Protein AF-A0A2D5PKD4-F1 (afdb_monomer_lite)

Radius of gyration: 24.94 Å; chains: 1; bounding box: 62×45×67 Å

Sequence (176 aa):
MSNKDWPVTDPVADKPFFVFDPDGDTEFFATRAERDAAAEKVVDSCLDEFWDEQVTNVFVGFVTGVSREANRKDRPDDLDEDGIDSDGEQWHPDWDFKCDYKVQPLVGDKPPSPCQLLAQAAELVMLAGQAMEGGEYSESELNSEQFLVLRHGIAKAARDLNQLHSSADLVEFGGK

Foldseek 3Di:
DDPPPDPCPDDAQQFQKWKDQPVDHIDTHNDPVVRVVVLVVSLCVCPPPHNHPSNVVIDIDGHFWDKDWAPKDAQDPDADPQQADPVRDHDDPPDRIDTDIDTDGRVPPPPQPPVRLVVVVVVLVVVVVCVVVPDDDDPPPPPPVNVVVSVVSVVVSVVVVVVVVVVVVVPPDDDD

Secondary structure (DSSP, 8-state):
---------PPPTT--EEEE-TTSPEEEESSHHHHHHHHHHHHHHHHSSS--GGGGG-EEEE---EEEEEEEEEPPS---TTSB-TTS-B--TT-SEEEEEEEE--TT--PPPHHHHHHHHHHHHHHHHHHHHSS---TTSS-HHHHHHHHHHHHHHHHHHHHHHHHHTTSSS---

Structure (mmCIF, N/CA/C/O backbone):
data_AF-A0A2D5PKD4-F1
#
_entry.id   AF-A0A2D5PKD4-F1
#
loop_
_atom_site.group_PDB
_atom_site.id
_atom_site.type_symbol
_atom_site.label_atom_id
_atom_site.label_alt_id
_atom_site.label_comp_id
_atom_site.label_asym_id
_atom_site.label_entity_id
_atom_site.label_seq_id
_atom_site.pdbx_PDB_ins_code
_atom_site.Cartn_x
_atom_site.Cartn_y
_atom_site.Cartn_z
_atom_site.occupancy
_atom_site.B_iso_or_equiv
_atom_site.auth_seq_id
_atom_site.auth_comp_id
_atom_site.auth_asym_id
_atom_site.auth_atom_id
_atom_site.pdbx_PDB_model_num
ATOM 1 N N . MET A 1 1 ? 22.106 -19.545 -5.268 1.00 34.19 1 MET A N 1
ATOM 2 C CA . MET A 1 1 ? 21.515 -18.906 -4.074 1.00 34.19 1 MET A CA 1
ATOM 3 C C . MET A 1 1 ? 20.062 -19.343 -4.047 1.00 34.19 1 MET A C 1
ATOM 5 O O . MET A 1 1 ? 19.422 -19.207 -5.079 1.00 34.19 1 MET A O 1
ATOM 9 N N . SER A 1 2 ? 19.589 -19.996 -2.979 1.00 34.41 2 SER A N 1
ATOM 10 C CA . SER A 1 2 ? 18.187 -20.437 -2.911 1.00 34.41 2 SER A CA 1
ATOM 11 C C . SER A 1 2 ? 17.272 -19.232 -3.077 1.00 34.41 2 SER A C 1
ATOM 13 O O . SER A 1 2 ? 17.383 -18.293 -2.288 1.00 34.41 2 SER A O 1
ATOM 15 N N . ASN A 1 3 ? 16.365 -19.289 -4.056 1.00 35.09 3 ASN A N 1
ATOM 16 C CA . ASN A 1 3 ? 15.105 -18.562 -3.979 1.00 35.09 3 ASN A CA 1
ATOM 17 C C . ASN A 1 3 ? 14.454 -19.021 -2.677 1.00 35.09 3 ASN A C 1
ATOM 19 O O . ASN A 1 3 ? 13.912 -20.119 -2.594 1.00 35.09 3 ASN A O 1
ATOM 23 N N . LYS A 1 4 ? 14.611 -18.233 -1.615 1.00 37.56 4 LYS A N 1
ATOM 24 C CA . LYS A 1 4 ? 13.638 -18.273 -0.536 1.00 37.56 4 LYS A CA 1
ATOM 25 C C . LYS A 1 4 ? 12.349 -17.826 -1.207 1.00 37.56 4 LYS A C 1
ATOM 27 O O . LYS A 1 4 ? 12.293 -16.704 -1.706 1.00 37.56 4 LYS A O 1
ATOM 32 N N . ASP A 1 5 ? 11.380 -18.725 -1.259 1.00 40.81 5 ASP A N 1
ATOM 33 C CA . ASP A 1 5 ? 9.987 -18.390 -1.505 1.00 40.81 5 ASP A CA 1
ATOM 34 C C . ASP A 1 5 ? 9.570 -17.426 -0.388 1.00 40.81 5 ASP A C 1
ATOM 36 O O . ASP A 1 5 ? 9.112 -17.834 0.678 1.00 40.81 5 ASP A O 1
ATOM 40 N N . TRP A 1 6 ? 9.863 -16.138 -0.573 1.00 40.75 6 TRP A N 1
ATOM 41 C CA . TRP A 1 6 ? 9.282 -15.094 0.250 1.00 40.75 6 TRP A CA 1
ATOM 42 C C . TRP A 1 6 ? 7.775 -15.187 0.012 1.00 40.75 6 TRP A C 1
ATOM 44 O O . TRP A 1 6 ? 7.370 -15.226 -1.157 1.00 40.75 6 TRP A O 1
ATOM 54 N N . PRO A 1 7 ? 6.945 -15.292 1.065 1.00 44.53 7 PRO A N 1
ATOM 55 C CA . PRO A 1 7 ? 5.508 -15.267 0.873 1.00 44.53 7 PRO A CA 1
ATOM 56 C C . PRO A 1 7 ? 5.193 -13.994 0.093 1.00 44.53 7 PRO A C 1
ATOM 58 O O . PRO A 1 7 ? 5.628 -12.908 0.474 1.00 44.53 7 PRO A O 1
ATOM 61 N N . VAL A 1 8 ? 4.527 -14.153 -1.052 1.00 49.69 8 VAL A N 1
ATOM 62 C CA . VAL A 1 8 ? 4.085 -13.040 -1.894 1.00 49.69 8 VAL A CA 1
ATOM 63 C C . VAL A 1 8 ? 2.999 -12.311 -1.109 1.00 49.69 8 VAL A C 1
ATOM 65 O O . VAL A 1 8 ? 1.809 -12.572 -1.259 1.00 49.69 8 VAL A O 1
ATOM 68 N N . THR A 1 9 ? 3.429 -11.439 -0.206 1.00 58.62 9 THR A N 1
ATOM 69 C CA . THR A 1 9 ? 2.620 -10.476 0.539 1.00 58.62 9 THR A CA 1
ATOM 70 C C . THR A 1 9 ? 2.529 -9.177 -0.256 1.00 58.62 9 THR A C 1
ATOM 72 O O . THR A 1 9 ? 2.528 -8.082 0.299 1.00 58.62 9 THR A O 1
ATOM 75 N N . ASP A 1 10 ? 2.490 -9.280 -1.587 1.00 65.62 10 ASP A N 1
ATOM 76 C CA . ASP A 1 10 ? 2.356 -8.105 -2.427 1.00 65.62 10 ASP A CA 1
ATOM 77 C C . ASP A 1 10 ? 0.923 -7.577 -2.293 1.00 65.62 10 ASP A C 1
ATOM 79 O O . ASP A 1 10 ? -0.033 -8.322 -2.544 1.00 65.62 10 ASP A O 1
ATOM 83 N N . PRO A 1 11 ? 0.737 -6.299 -1.923 1.00 67.00 11 PRO A N 1
ATOM 84 C CA . PRO A 1 11 ? -0.574 -5.683 -1.964 1.00 67.00 11 PRO A CA 1
ATOM 85 C C . PRO A 1 11 ? -1.110 -5.768 -3.389 1.00 67.00 11 PRO A C 1
ATOM 87 O O . PRO A 1 11 ? -0.529 -5.255 -4.350 1.00 67.00 11 PRO A O 1
ATOM 90 N N . VAL A 1 12 ? -2.248 -6.432 -3.510 1.00 71.75 12 VAL A N 1
ATOM 91 C CA . VAL A 1 12 ? -3.047 -6.520 -4.727 1.00 71.75 12 VAL A CA 1
ATOM 92 C C . VAL A 1 12 ? -4.208 -5.538 -4.609 1.00 71.75 12 VAL A C 1
ATOM 94 O O . VAL A 1 12 ? -4.624 -5.181 -3.507 1.00 71.75 12 VAL A O 1
ATOM 97 N N . ALA A 1 13 ? -4.718 -5.030 -5.732 1.00 71.25 13 ALA A N 1
ATOM 98 C CA . ALA A 1 13 ? -5.717 -3.956 -5.699 1.00 71.25 13 ALA A CA 1
ATOM 99 C C . ALA A 1 13 ? -7.028 -4.345 -4.998 1.00 71.25 13 ALA A C 1
ATOM 101 O O . ALA A 1 13 ? -7.746 -3.475 -4.515 1.00 71.25 13 ALA A O 1
ATOM 102 N N . ASP A 1 14 ? -7.342 -5.637 -4.924 1.00 79.75 14 ASP A N 1
ATOM 103 C CA . ASP A 1 14 ? -8.481 -6.176 -4.186 1.00 79.75 14 ASP A CA 1
ATOM 104 C C . ASP A 1 14 ? -8.235 -6.273 -2.675 1.00 79.75 14 ASP A C 1
ATOM 106 O O . ASP A 1 14 ? -9.198 -6.464 -1.939 1.00 79.75 14 ASP A O 1
ATOM 110 N N . LYS A 1 15 ? -6.988 -6.117 -2.205 1.00 86.75 15 LYS A N 1
ATOM 111 C CA . LYS A 1 15 ? -6.611 -6.123 -0.784 1.00 86.75 15 LYS A CA 1
ATOM 112 C C . LYS A 1 15 ? -5.608 -5.017 -0.420 1.00 86.75 15 LYS A C 1
ATOM 114 O O . LYS A 1 15 ? -4.472 -5.305 -0.046 1.00 86.75 15 LYS A O 1
ATOM 119 N N . PRO A 1 16 ? -5.997 -3.736 -0.520 1.00 88.50 16 PRO A N 1
ATOM 120 C CA . PRO A 1 16 ? -5.070 -2.627 -0.315 1.00 88.50 16 PRO A CA 1
ATOM 121 C C . PRO A 1 16 ? -4.863 -2.265 1.165 1.00 88.50 16 PRO A C 1
ATOM 123 O O . PRO A 1 16 ? -3.960 -1.493 1.484 1.00 88.50 16 PRO A O 1
ATOM 126 N N . PHE A 1 17 ? -5.698 -2.758 2.081 1.00 90.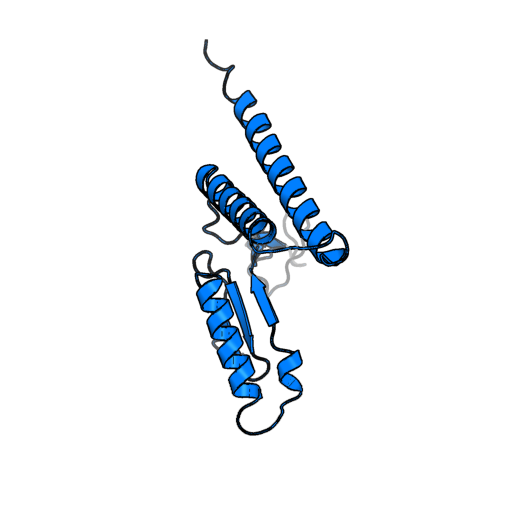50 17 PHE A N 1
ATOM 127 C CA . PHE A 1 17 ? -5.581 -2.466 3.510 1.00 90.50 17 PHE A CA 1
ATOM 128 C C . PHE A 1 17 ? -4.649 -3.473 4.169 1.00 90.50 17 PHE A C 1
ATOM 130 O O . PHE A 1 17 ? -4.721 -4.647 3.833 1.00 90.50 17 PHE A O 1
ATOM 137 N N . PHE A 1 18 ? -3.817 -3.053 5.120 1.00 94.12 18 PHE A N 1
ATOM 138 C CA . PHE A 1 18 ? -2.916 -3.981 5.805 1.00 94.12 18 PHE A CA 1
ATOM 139 C C . PHE A 1 18 ? -2.834 -3.759 7.313 1.00 94.12 18 PHE A C 1
ATOM 141 O O . PHE A 1 18 ? -3.072 -2.643 7.795 1.00 94.12 18 PHE A O 1
ATOM 148 N N . VAL A 1 19 ? -2.475 -4.830 8.021 1.00 95.31 19 VAL A N 1
ATOM 149 C CA . VAL A 1 19 ? -1.995 -4.829 9.407 1.00 95.31 19 VAL A CA 1
ATOM 150 C C . VAL A 1 19 ? -0.580 -5.388 9.400 1.00 95.31 19 VAL A C 1
ATOM 152 O O . VAL A 1 19 ? -0.323 -6.421 8.787 1.00 95.31 19 VAL A O 1
ATOM 155 N N . PHE A 1 20 ? 0.335 -4.695 10.061 1.00 93.62 20 PHE A N 1
ATOM 156 C CA . PHE A 1 20 ? 1.646 -5.220 10.389 1.00 93.62 20 PHE A CA 1
ATOM 157 C C . PHE A 1 20 ? 1.655 -5.672 11.843 1.00 93.62 20 PHE A C 1
ATOM 159 O O . PHE A 1 20 ? 1.357 -4.879 12.741 1.00 93.62 20 PHE A O 1
ATOM 166 N N . ASP A 1 21 ? 2.018 -6.932 12.034 1.00 90.88 21 ASP A N 1
ATOM 167 C CA . ASP A 1 21 ? 2.284 -7.548 13.323 1.00 90.88 21 ASP A CA 1
ATOM 168 C C . ASP A 1 21 ? 3.811 -7.615 13.530 1.00 90.88 21 ASP A C 1
ATOM 170 O O . ASP A 1 21 ? 4.499 -8.183 12.679 1.00 90.88 21 ASP A O 1
ATOM 174 N N . PRO A 1 22 ? 4.370 -7.024 14.603 1.00 87.06 22 PRO A N 1
ATOM 175 C CA . PRO A 1 22 ? 5.807 -7.075 14.875 1.00 87.06 22 PRO A CA 1
ATOM 176 C C . PRO A 1 22 ? 6.348 -8.491 15.128 1.00 87.06 22 PRO A C 1
ATOM 178 O O . PRO A 1 22 ? 7.522 -8.731 14.837 1.00 87.06 22 PRO A O 1
ATOM 181 N N . ASP A 1 23 ? 5.520 -9.413 15.623 1.00 84.88 23 ASP A N 1
ATOM 182 C CA . ASP A 1 23 ? 5.896 -10.812 15.861 1.00 84.88 23 ASP A CA 1
ATOM 183 C C . ASP A 1 23 ? 5.515 -11.733 14.685 1.00 84.88 23 ASP A C 1
ATOM 185 O O . ASP A 1 23 ? 5.889 -12.912 14.658 1.00 84.88 23 ASP A O 1
ATOM 189 N N . GLY A 1 24 ? 4.792 -11.194 13.698 1.00 83.12 24 GLY A N 1
ATOM 190 C CA . GLY A 1 24 ? 4.215 -11.926 12.577 1.00 83.12 24 GLY A CA 1
ATOM 191 C C . GLY A 1 24 ? 4.583 -11.373 11.199 1.00 83.12 24 GLY A C 1
ATOM 192 O O . GLY A 1 24 ? 5.570 -10.664 11.002 1.00 83.12 24 GLY A O 1
ATOM 193 N N . ASP A 1 25 ? 3.771 -11.748 10.211 1.00 84.88 25 ASP A N 1
ATOM 194 C CA . ASP A 1 25 ? 3.853 -11.224 8.849 1.00 84.88 25 ASP A CA 1
ATOM 195 C C . ASP A 1 25 ? 2.869 -10.058 8.658 1.00 84.88 25 ASP A C 1
ATOM 197 O O . ASP A 1 25 ? 1.946 -9.831 9.438 1.00 84.88 25 ASP A O 1
ATOM 201 N N . THR A 1 26 ? 3.042 -9.308 7.568 1.00 90.38 26 THR A N 1
ATOM 202 C CA . THR A 1 26 ? 2.043 -8.315 7.153 1.00 90.38 26 THR A CA 1
ATOM 203 C C . THR A 1 26 ? 0.857 -9.005 6.491 1.00 90.38 26 THR A C 1
ATOM 205 O O . THR A 1 26 ? 1.015 -9.686 5.476 1.00 90.38 26 THR A O 1
ATOM 208 N N . GLU A 1 27 ? -0.339 -8.770 7.019 1.00 91.44 27 GLU A N 1
ATOM 209 C CA . GLU A 1 27 ? -1.586 -9.288 6.463 1.00 91.44 27 GLU A CA 1
ATOM 210 C C . GLU A 1 27 ? -2.339 -8.214 5.676 1.00 91.44 27 GLU A C 1
ATOM 212 O O . GLU A 1 27 ? -2.425 -7.060 6.100 1.00 91.44 27 GLU A O 1
ATOM 217 N N . PHE A 1 28 ? -2.925 -8.608 4.540 1.00 91.06 28 PHE A N 1
ATOM 218 C CA . PHE A 1 28 ? -3.658 -7.725 3.630 1.00 91.06 28 PHE A CA 1
ATOM 219 C C . PHE A 1 28 ? -5.147 -8.084 3.549 1.00 91.06 28 PHE A C 1
ATOM 221 O O . PHE A 1 28 ? -5.527 -9.254 3.455 1.00 91.06 28 PHE A O 1
ATOM 228 N N . PHE A 1 29 ? -5.993 -7.059 3.499 1.00 89.12 29 PHE A N 1
ATOM 229 C CA . PHE A 1 29 ? -7.447 -7.138 3.606 1.00 89.12 29 PHE A CA 1
ATOM 230 C C . PHE A 1 29 ? -8.136 -6.320 2.516 1.00 89.12 29 PHE A C 1
ATOM 232 O O . PHE A 1 29 ? -7.641 -5.274 2.082 1.00 89.12 29 PHE A O 1
ATOM 239 N N . ALA A 1 30 ? -9.316 -6.786 2.102 1.00 87.12 30 ALA A N 1
ATOM 240 C CA . ALA A 1 30 ? -10.116 -6.130 1.072 1.00 87.12 30 ALA A CA 1
ATOM 241 C C . ALA A 1 30 ? -10.784 -4.856 1.581 1.00 87.12 30 ALA A C 1
ATOM 243 O O . ALA A 1 30 ? -10.951 -3.886 0.838 1.00 87.12 30 ALA A O 1
ATOM 244 N N . THR A 1 31 ? -11.146 -4.840 2.861 1.00 85.88 31 THR A N 1
ATOM 245 C CA . THR A 1 31 ? -11.866 -3.725 3.465 1.00 85.88 31 THR A CA 1
ATOM 246 C C . THR A 1 31 ? -11.162 -3.181 4.699 1.00 85.88 31 THR A C 1
ATOM 248 O O . THR A 1 31 ? -10.475 -3.888 5.437 1.00 85.88 31 THR A O 1
ATOM 251 N N . ARG A 1 32 ? -11.406 -1.895 4.964 1.00 89.44 32 ARG A N 1
ATOM 252 C CA . ARG A 1 32 ? -10.990 -1.231 6.201 1.00 89.44 32 ARG A CA 1
ATOM 253 C C . ARG A 1 32 ? -11.513 -1.949 7.448 1.00 89.44 32 ARG A C 1
ATOM 255 O O . ARG A 1 32 ? -10.760 -2.095 8.399 1.00 89.44 32 ARG A O 1
ATOM 262 N N . ALA A 1 33 ? -12.771 -2.390 7.433 1.00 89.38 33 ALA A N 1
ATOM 263 C CA . ALA A 1 33 ? -13.399 -3.036 8.583 1.00 89.38 33 ALA A CA 1
ATOM 264 C C . ALA A 1 33 ? -12.730 -4.373 8.938 1.00 89.38 33 ALA A C 1
ATOM 266 O O . ALA A 1 33 ? -12.478 -4.636 10.108 1.00 89.38 33 ALA A O 1
ATOM 267 N N . GLU A 1 34 ? -12.393 -5.192 7.936 1.00 89.25 34 GLU A N 1
ATOM 268 C CA . GLU A 1 34 ? -11.654 -6.444 8.157 1.00 89.25 34 GLU A CA 1
ATOM 269 C C . GLU A 1 34 ? -10.266 -6.181 8.744 1.00 89.25 34 GLU A C 1
ATOM 271 O O . GLU A 1 34 ? -9.857 -6.856 9.684 1.00 89.25 34 GLU A O 1
ATOM 276 N N . ARG A 1 35 ? -9.573 -5.165 8.222 1.00 95.69 35 ARG A N 1
ATOM 277 C CA . ARG A 1 35 ? -8.256 -4.739 8.695 1.00 95.69 35 ARG A CA 1
ATOM 278 C C . ARG A 1 35 ? -8.296 -4.212 10.129 1.00 95.69 35 ARG A C 1
ATOM 280 O O . ARG A 1 35 ? -7.435 -4.567 10.922 1.00 95.69 35 ARG A O 1
ATOM 287 N N . ASP A 1 36 ? -9.295 -3.400 10.469 1.00 95.62 36 ASP A N 1
ATOM 288 C CA . ASP A 1 36 ? -9.473 -2.868 11.827 1.00 95.62 36 ASP A CA 1
ATOM 289 C C . ASP A 1 36 ? -9.772 -4.017 12.819 1.00 95.62 36 ASP A C 1
ATOM 291 O O . ASP A 1 36 ? -9.128 -4.109 13.859 1.00 95.62 36 ASP A O 1
ATOM 295 N N . ALA A 1 37 ? -10.636 -4.971 12.448 1.00 94.94 37 ALA A N 1
ATOM 296 C CA . ALA A 1 37 ? -10.925 -6.152 13.269 1.00 94.94 37 ALA A CA 1
ATOM 297 C C . ALA A 1 37 ? -9.727 -7.111 13.414 1.00 94.94 37 ALA A C 1
ATOM 299 O O . ALA A 1 37 ? -9.610 -7.816 14.415 1.00 94.94 37 ALA A O 1
ATOM 300 N N . ALA A 1 38 ? -8.849 -7.188 12.411 1.00 94.12 38 ALA A N 1
ATOM 301 C CA . ALA A 1 38 ? -7.608 -7.951 12.509 1.00 94.12 38 ALA A CA 1
ATOM 302 C C . ALA A 1 38 ? -6.594 -7.256 13.426 1.00 94.12 38 ALA A C 1
ATOM 304 O O . ALA A 1 38 ? -5.980 -7.918 14.257 1.00 94.12 38 ALA A O 1
ATOM 305 N N . ALA A 1 39 ? -6.471 -5.930 13.336 1.00 94.62 39 ALA A N 1
ATOM 306 C CA . ALA A 1 39 ? -5.584 -5.157 14.198 1.00 94.62 39 ALA A CA 1
ATOM 307 C C . ALA A 1 39 ? -5.964 -5.283 15.680 1.00 94.62 39 ALA A C 1
ATOM 309 O O . ALA A 1 39 ? -5.080 -5.446 16.514 1.00 94.62 39 ALA A O 1
ATOM 310 N N . GLU A 1 40 ? -7.262 -5.277 16.002 1.00 94.94 40 GLU A N 1
ATOM 311 C CA . GLU A 1 40 ? -7.746 -5.532 17.367 1.00 94.94 40 GLU A CA 1
ATOM 312 C C . GLU A 1 40 ? -7.289 -6.900 17.887 1.00 94.94 40 GLU A C 1
ATOM 314 O O . GLU A 1 40 ? -6.783 -6.991 18.999 1.00 94.94 40 GLU A O 1
ATOM 319 N N . LYS A 1 41 ? -7.365 -7.951 17.061 1.00 92.44 41 LYS A N 1
ATOM 320 C CA . LYS A 1 41 ? -6.896 -9.291 17.450 1.00 92.44 41 LYS A CA 1
ATOM 321 C C . LYS A 1 41 ? -5.391 -9.345 17.682 1.00 92.44 41 LYS A C 1
ATOM 323 O O . LYS A 1 41 ? -4.962 -10.031 18.603 1.00 92.44 41 LYS A O 1
ATOM 328 N N . VAL A 1 42 ? -4.604 -8.651 16.855 1.00 91.75 42 VAL A N 1
ATOM 329 C CA . VAL A 1 42 ? -3.147 -8.560 17.040 1.00 91.75 42 VAL A CA 1
ATOM 330 C C . VAL A 1 42 ? -2.849 -7.863 18.367 1.00 91.75 42 VAL A C 1
ATOM 332 O O . VAL A 1 42 ? -2.119 -8.406 19.190 1.00 91.75 42 VAL A O 1
ATOM 335 N N . VAL A 1 43 ? -3.490 -6.722 18.635 1.00 92.25 43 VAL A N 1
ATOM 336 C CA . VAL A 1 43 ? -3.339 -6.002 19.909 1.00 92.25 43 VAL A CA 1
ATOM 337 C C . VAL A 1 43 ? -3.737 -6.873 21.101 1.00 92.25 43 VAL A C 1
ATOM 339 O O . VAL A 1 43 ? -2.974 -6.952 22.059 1.00 92.25 43 VAL A O 1
ATOM 342 N N . ASP A 1 44 ? -4.880 -7.557 21.039 1.00 90.12 44 ASP A N 1
ATOM 343 C CA . ASP A 1 44 ? -5.328 -8.461 22.102 1.00 90.12 44 ASP A CA 1
ATOM 344 C C . ASP A 1 44 ? -4.317 -9.594 22.332 1.00 90.12 44 ASP A C 1
ATOM 346 O O . ASP A 1 44 ? -4.003 -9.916 23.476 1.00 90.12 44 ASP A O 1
ATOM 350 N N . SER A 1 45 ? -3.743 -10.150 21.260 1.00 86.00 45 SER A N 1
ATOM 351 C CA . SER A 1 45 ? -2.727 -11.202 21.363 1.00 86.00 45 SER A CA 1
ATOM 352 C C . SER A 1 45 ? -1.429 -10.724 22.023 1.00 86.00 45 SER A C 1
ATOM 354 O O . SER A 1 45 ? -0.849 -11.464 22.815 1.00 86.00 45 SER A O 1
ATOM 356 N N . CYS A 1 46 ? -1.021 -9.469 21.798 1.00 84.94 46 CYS A N 1
ATOM 357 C CA . CYS A 1 46 ? 0.132 -8.861 22.473 1.00 84.94 46 CYS A CA 1
ATOM 358 C C . CYS A 1 46 ? -0.115 -8.585 23.970 1.00 84.94 46 CYS A C 1
ATOM 360 O O . CYS A 1 46 ? 0.823 -8.252 24.694 1.00 84.94 46 CYS A O 1
ATOM 362 N N . LEU A 1 47 ? -1.369 -8.651 24.436 1.00 85.25 47 LEU A N 1
ATOM 363 C CA . LEU A 1 47 ? -1.771 -8.301 25.803 1.00 85.25 47 LEU A CA 1
ATOM 364 C C . LEU A 1 47 ? -2.254 -9.501 26.640 1.00 85.25 47 LEU A C 1
ATOM 366 O O . LEU A 1 47 ? -2.516 -9.317 27.830 1.00 85.25 47 LEU A O 1
ATOM 370 N N . ASP A 1 48 ? -2.384 -10.696 26.053 1.00 70.06 48 ASP A N 1
ATOM 371 C CA . ASP A 1 48 ? -3.069 -11.844 26.673 1.00 70.06 48 ASP A CA 1
ATOM 372 C C . ASP A 1 48 ? -2.262 -12.497 27.818 1.00 70.06 48 ASP A C 1
ATOM 374 O O . ASP A 1 48 ? -2.759 -12.624 28.939 1.00 70.06 48 ASP A O 1
ATOM 378 N N . GLU A 1 49 ? -0.993 -12.872 27.592 1.00 66.44 49 GLU A N 1
ATOM 379 C CA . GLU A 1 49 ? -0.196 -13.596 28.607 1.00 66.44 49 GLU A CA 1
ATOM 380 C C . GLU A 1 49 ? 0.763 -12.702 29.411 1.00 66.44 49 GLU A C 1
ATOM 382 O O . GLU A 1 49 ? 0.944 -12.901 30.616 1.00 66.44 49 GLU A O 1
ATOM 387 N N . PHE A 1 50 ? 1.356 -11.692 28.775 1.00 68.62 50 PHE A N 1
ATOM 388 C CA . PHE A 1 50 ? 2.190 -10.667 29.404 1.00 68.62 50 PHE A CA 1
ATOM 389 C C . PHE A 1 50 ? 2.015 -9.358 28.640 1.00 68.62 50 PHE A C 1
ATOM 391 O O . PHE A 1 50 ? 1.722 -9.370 27.452 1.00 68.62 50 PHE A O 1
ATOM 398 N N . TRP A 1 51 ? 2.206 -8.223 29.314 1.00 76.31 51 TRP A N 1
ATOM 399 C CA . TRP A 1 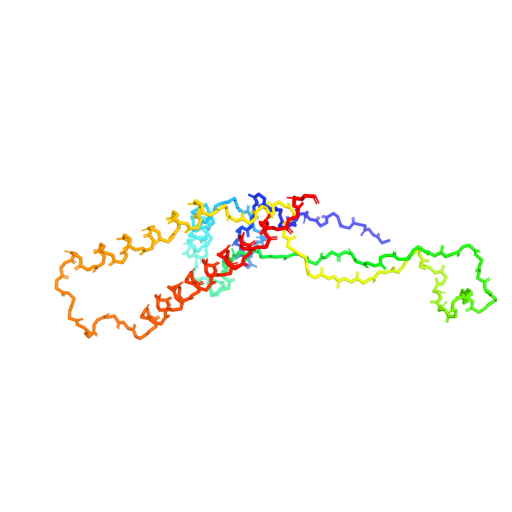51 ? 2.258 -6.942 28.617 1.00 76.31 51 TRP A CA 1
ATOM 400 C C . TRP A 1 51 ? 3.500 -6.911 27.722 1.00 76.31 51 TRP A C 1
ATOM 402 O O . TRP A 1 51 ? 4.614 -6.812 28.242 1.00 76.31 51 TRP A O 1
ATOM 412 N N . ASP A 1 52 ? 3.306 -7.020 26.406 1.00 78.62 52 ASP A N 1
ATOM 413 C CA . ASP A 1 52 ? 4.382 -6.858 25.434 1.00 78.62 52 ASP A CA 1
ATOM 414 C C . ASP A 1 52 ? 4.467 -5.396 24.963 1.00 78.62 52 ASP A C 1
ATOM 416 O O . ASP A 1 52 ? 3.522 -4.833 24.405 1.00 78.62 52 ASP A O 1
ATOM 420 N N . GLU A 1 53 ? 5.627 -4.764 25.168 1.00 81.44 53 GLU A N 1
ATOM 421 C CA . GLU A 1 53 ? 5.917 -3.407 24.685 1.00 81.44 53 GLU A CA 1
ATOM 422 C C . GLU A 1 53 ? 5.842 -3.310 23.148 1.00 81.44 53 GLU A C 1
ATOM 424 O O . GLU A 1 53 ? 5.604 -2.224 22.600 1.00 81.44 53 GLU A O 1
ATOM 429 N N . GLN A 1 54 ? 5.975 -4.442 22.445 1.00 81.50 54 GLN A N 1
ATOM 430 C CA . GLN A 1 54 ? 5.839 -4.542 20.995 1.00 81.50 54 GLN A CA 1
ATOM 431 C C . GLN A 1 54 ? 4.443 -4.180 20.486 1.00 81.50 54 GLN A C 1
ATOM 433 O O . GLN A 1 54 ? 4.329 -3.793 19.325 1.00 81.50 54 GLN A O 1
ATOM 438 N N . VAL A 1 55 ? 3.404 -4.167 21.333 1.00 86.12 55 VAL A N 1
ATOM 439 C CA . VAL A 1 55 ? 2.053 -3.712 20.947 1.00 86.12 55 VAL A CA 1
ATOM 440 C C . VAL A 1 55 ? 2.060 -2.301 20.334 1.00 86.12 55 VAL A C 1
ATOM 442 O O . VAL A 1 55 ? 1.232 -1.965 19.490 1.00 86.12 55 VAL A O 1
ATOM 445 N N . THR A 1 56 ? 3.037 -1.469 20.710 1.00 89.44 56 THR A N 1
ATOM 446 C CA . THR A 1 56 ? 3.223 -0.114 20.163 1.00 89.44 56 THR A CA 1
ATOM 447 C C . THR A 1 56 ? 3.751 -0.087 18.723 1.00 89.44 56 THR A C 1
ATOM 449 O O . THR A 1 56 ? 3.674 0.950 18.064 1.00 89.44 56 THR A O 1
ATOM 452 N N . ASN A 1 57 ? 4.242 -1.223 18.225 1.00 90.81 57 ASN A N 1
ATOM 453 C CA . ASN A 1 57 ? 4.735 -1.424 16.865 1.00 90.81 57 ASN A CA 1
ATOM 454 C C . ASN A 1 57 ? 3.703 -2.104 15.952 1.00 90.81 57 ASN A C 1
ATOM 456 O O . ASN A 1 57 ? 4.030 -2.417 14.810 1.00 90.81 57 ASN A O 1
ATOM 460 N N . VAL A 1 58 ? 2.465 -2.307 16.413 1.00 91.56 58 VAL A N 1
ATOM 461 C CA . VAL A 1 58 ? 1.355 -2.719 15.547 1.00 91.56 58 VAL A CA 1
ATOM 462 C C . VAL A 1 58 ? 0.911 -1.508 14.734 1.00 91.56 58 VAL A C 1
ATOM 464 O O . VAL A 1 58 ? 0.473 -0.497 15.288 1.00 91.56 58 VAL A O 1
ATOM 467 N N . PHE A 1 59 ? 1.014 -1.588 13.408 1.00 92.44 59 PHE A N 1
ATOM 468 C CA . PHE A 1 59 ? 0.584 -0.504 12.529 1.00 92.44 59 PHE A CA 1
ATOM 469 C C . PHE A 1 59 ? -0.360 -0.973 11.437 1.00 92.44 59 PHE A C 1
ATOM 471 O O . PHE A 1 59 ? -0.277 -2.072 10.897 1.00 92.44 59 PHE A O 1
ATOM 478 N N . VAL A 1 60 ? -1.278 -0.077 11.101 1.00 94.75 60 VAL A N 1
ATOM 479 C CA . VAL A 1 60 ? -2.313 -0.291 10.102 1.00 94.75 60 VAL A CA 1
ATOM 480 C C . VAL A 1 60 ? -2.157 0.714 8.980 1.00 94.75 60 VAL A C 1
ATOM 482 O O . VAL A 1 60 ? -1.848 1.883 9.215 1.00 94.75 60 VAL A O 1
ATOM 485 N N . GLY A 1 61 ? -2.424 0.292 7.750 1.00 90.88 61 GLY A N 1
ATOM 486 C CA . GLY A 1 61 ? -2.311 1.199 6.617 1.00 90.88 61 GLY A CA 1
ATOM 487 C C . GLY A 1 61 ? -3.187 0.839 5.432 1.00 90.88 61 GLY A C 1
ATOM 488 O O . GLY A 1 61 ? -4.001 -0.086 5.474 1.00 90.88 61 GLY A O 1
ATOM 489 N N . PHE A 1 62 ? -3.044 1.657 4.394 1.00 90.56 62 PHE A N 1
ATOM 490 C CA . PHE A 1 62 ? -3.654 1.489 3.084 1.00 90.56 62 PHE A CA 1
ATOM 491 C C . PHE A 1 62 ? -2.577 1.750 2.036 1.00 90.56 62 PHE A C 1
ATOM 493 O O . PHE A 1 62 ? -1.952 2.813 2.034 1.00 90.56 62 PHE A O 1
ATOM 500 N N . VAL A 1 63 ? -2.352 0.778 1.163 1.00 89.62 63 VAL A N 1
ATOM 501 C CA . VAL A 1 63 ? -1.367 0.874 0.096 1.00 89.62 63 VAL A CA 1
ATOM 502 C C . VAL A 1 63 ? -1.967 1.654 -1.065 1.00 89.62 63 VAL A C 1
ATOM 504 O O . VAL A 1 63 ? -2.979 1.269 -1.638 1.00 89.62 63 VAL A O 1
ATOM 507 N N . THR A 1 64 ? -1.326 2.765 -1.420 1.00 85.06 64 THR A N 1
ATOM 508 C CA . THR A 1 64 ? -1.733 3.631 -2.539 1.00 85.06 64 THR A CA 1
ATOM 509 C C . THR A 1 64 ? -0.960 3.348 -3.825 1.00 85.06 64 THR A C 1
ATOM 511 O O . THR A 1 64 ? -1.318 3.849 -4.888 1.00 85.06 64 THR A O 1
ATOM 514 N N . GLY A 1 65 ? 0.115 2.568 -3.742 1.00 84.69 65 GLY A N 1
ATOM 515 C CA . GLY A 1 65 ? 0.931 2.207 -4.884 1.00 84.69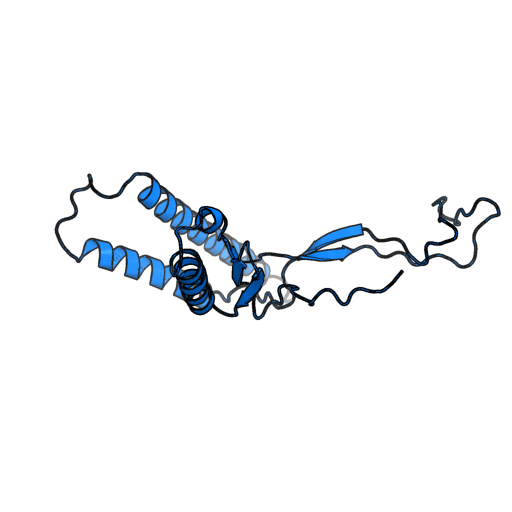 65 GLY A CA 1
ATOM 516 C C . GLY A 1 65 ? 2.054 1.251 -4.512 1.00 84.69 65 GLY A C 1
ATOM 517 O O . GLY A 1 65 ? 2.443 1.139 -3.352 1.00 84.69 65 GLY A O 1
ATOM 518 N N . VAL A 1 66 ? 2.574 0.572 -5.526 1.00 87.12 66 VAL A N 1
ATOM 519 C CA . VAL A 1 66 ? 3.672 -0.389 -5.431 1.00 87.12 66 VAL A CA 1
ATOM 520 C C . VAL A 1 66 ? 4.763 -0.023 -6.414 1.00 87.12 66 VAL A C 1
ATOM 522 O O . VAL A 1 66 ? 4.494 0.460 -7.515 1.00 87.12 66 VAL A O 1
ATOM 525 N N . SER A 1 67 ? 6.010 -0.247 -6.015 1.00 89.62 67 SER A N 1
ATOM 526 C CA . SER A 1 67 ? 7.132 -0.114 -6.935 1.00 89.62 67 SER A CA 1
ATOM 527 C C . SER A 1 67 ? 7.0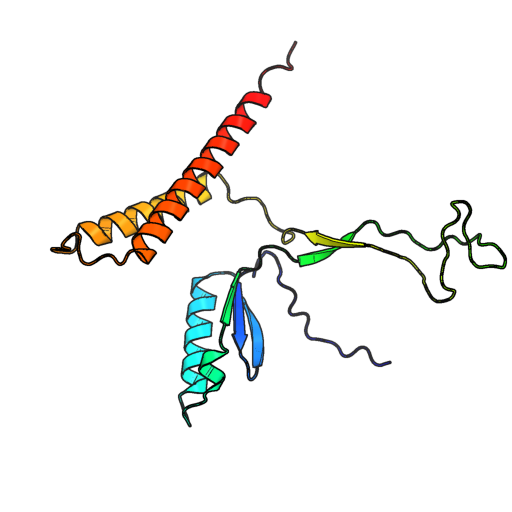52 -1.209 -7.997 1.00 89.62 67 SER A C 1
ATOM 529 O O . SER A 1 67 ? 6.905 -2.381 -7.660 1.00 89.62 67 SER A O 1
ATOM 531 N N . ARG A 1 68 ? 7.140 -0.837 -9.274 1.00 86.62 68 ARG A N 1
ATOM 532 C CA . ARG A 1 68 ? 7.206 -1.781 -10.395 1.00 86.62 68 ARG A CA 1
ATOM 533 C C . ARG A 1 68 ? 8.340 -1.426 -11.337 1.00 86.62 68 ARG A C 1
ATOM 535 O O . ARG A 1 68 ? 8.714 -0.252 -11.440 1.00 86.62 68 ARG A O 1
ATOM 542 N N . GLU A 1 69 ? 8.830 -2.444 -12.043 1.00 89.88 69 GLU A N 1
ATOM 543 C CA . GLU A 1 69 ? 9.748 -2.265 -13.164 1.00 89.88 69 GLU A CA 1
ATOM 544 C C . GLU A 1 69 ? 9.158 -1.260 -14.160 1.00 89.88 69 GLU A C 1
ATOM 546 O O . GLU A 1 69 ? 7.983 -1.311 -14.540 1.00 89.88 69 GLU A O 1
ATOM 551 N N . ALA A 1 70 ? 9.990 -0.320 -14.574 1.00 89.06 70 ALA A N 1
ATOM 552 C CA . ALA A 1 70 ? 9.686 0.693 -15.561 1.00 89.06 70 ALA A CA 1
ATOM 553 C C . ALA A 1 70 ? 10.864 0.799 -16.529 1.00 89.06 70 ALA A C 1
ATOM 555 O O . ALA A 1 70 ? 12.006 0.549 -16.160 1.00 89.06 70 ALA A O 1
ATOM 556 N N . ASN A 1 71 ? 10.597 1.206 -17.772 1.00 91.44 71 ASN A N 1
ATOM 557 C CA . ASN A 1 71 ? 11.648 1.482 -18.757 1.00 91.44 71 ASN A CA 1
ATOM 558 C C . ASN A 1 71 ? 12.647 0.321 -18.944 1.00 91.44 71 ASN A C 1
ATOM 560 O O . ASN A 1 71 ? 13.846 0.553 -19.097 1.00 91.44 71 ASN A O 1
ATOM 564 N N . ARG A 1 72 ? 12.168 -0.929 -18.902 1.00 93.12 72 ARG A N 1
ATOM 565 C CA . ARG A 1 72 ? 13.018 -2.099 -19.119 1.00 93.12 72 ARG A CA 1
ATOM 566 C C . ARG A 1 72 ? 13.669 -2.027 -20.501 1.00 93.12 72 ARG A C 1
ATOM 568 O O . ARG A 1 72 ? 12.982 -1.875 -21.508 1.00 93.12 72 ARG A O 1
ATOM 575 N N . LYS A 1 73 ? 14.990 -2.163 -20.519 1.00 93.56 73 LYS A N 1
ATOM 576 C CA . LYS A 1 73 ? 15.815 -2.362 -21.705 1.00 93.56 73 LYS A CA 1
ATOM 577 C C . LYS A 1 73 ? 16.451 -3.738 -21.582 1.00 93.56 73 LYS A C 1
ATOM 579 O O . LYS A 1 73 ? 17.199 -3.977 -20.633 1.00 93.56 73 LYS A O 1
ATOM 584 N N . ASP A 1 74 ? 16.138 -4.631 -22.508 1.00 94.62 74 ASP A N 1
ATOM 585 C CA . ASP A 1 74 ? 16.830 -5.914 -22.608 1.00 94.62 74 ASP A CA 1
ATOM 586 C C . ASP A 1 74 ? 18.236 -5.700 -23.171 1.00 94.62 74 ASP A C 1
ATOM 588 O O . ASP A 1 74 ? 18.480 -4.744 -23.914 1.00 94.62 74 ASP A O 1
ATOM 592 N N . ARG A 1 75 ? 19.167 -6.566 -22.777 1.00 94.00 75 ARG A N 1
ATOM 593 C CA . ARG A 1 75 ? 20.543 -6.487 -23.247 1.00 94.00 75 ARG A CA 1
ATOM 594 C C . ARG A 1 75 ? 20.623 -6.797 -24.748 1.00 94.00 75 ARG A C 1
ATOM 596 O O . ARG A 1 75 ? 20.107 -7.831 -25.167 1.00 94.00 75 ARG A O 1
ATOM 603 N N . PRO A 1 76 ? 21.284 -5.948 -25.553 1.00 92.75 76 PRO A N 1
ATOM 604 C CA . PRO A 1 76 ? 21.551 -6.240 -26.956 1.00 92.75 76 PRO A CA 1
ATOM 605 C C . PRO A 1 76 ? 22.524 -7.412 -27.125 1.00 92.75 76 PRO A C 1
ATOM 607 O O . PRO A 1 76 ? 23.442 -7.583 -26.323 1.00 92.75 76 PRO A O 1
ATOM 610 N N . ASP A 1 77 ? 22.369 -8.164 -28.215 1.00 91.62 77 ASP A N 1
ATOM 611 C CA . ASP A 1 77 ? 23.302 -9.241 -28.584 1.00 91.62 77 ASP A CA 1
ATOM 612 C C . ASP A 1 77 ? 24.637 -8.712 -29.145 1.00 91.62 77 ASP A C 1
ATOM 614 O O . ASP A 1 77 ? 25.639 -9.426 -29.135 1.00 91.62 77 ASP A O 1
ATOM 618 N N . ASP A 1 78 ? 24.649 -7.473 -29.648 1.00 91.56 78 ASP A N 1
ATOM 619 C CA . ASP A 1 78 ? 25.798 -6.836 -30.301 1.00 91.56 78 ASP A CA 1
ATOM 620 C C . ASP A 1 78 ? 26.399 -5.766 -29.378 1.00 91.56 78 ASP A C 1
ATOM 622 O O . ASP A 1 78 ? 25.949 -4.619 -29.346 1.00 91.56 78 ASP A O 1
ATOM 626 N N . LEU A 1 79 ? 27.377 -6.181 -28.572 1.00 92.75 79 LEU A N 1
ATOM 627 C CA . LEU A 1 79 ? 28.174 -5.320 -27.697 1.00 92.75 79 LEU A CA 1
ATOM 628 C C . LEU A 1 79 ? 29.633 -5.360 -28.148 1.00 92.75 79 LEU A C 1
ATOM 630 O O . LEU A 1 79 ? 30.113 -6.395 -28.619 1.00 92.75 79 LEU A O 1
ATOM 634 N N . ASP A 1 80 ? 30.347 -4.253 -27.969 1.00 91.88 80 ASP A N 1
ATOM 635 C CA . ASP A 1 80 ? 31.784 -4.216 -28.225 1.00 91.88 80 ASP A CA 1
ATOM 636 C C . ASP A 1 80 ? 32.603 -4.974 -27.156 1.00 91.88 80 ASP A C 1
ATOM 638 O O . ASP A 1 80 ? 32.068 -5.568 -26.214 1.00 91.88 80 ASP A O 1
ATOM 642 N N . GLU A 1 81 ? 33.931 -4.989 -27.318 1.00 91.12 81 GLU A N 1
ATOM 643 C CA . GLU A 1 81 ? 34.848 -5.700 -26.414 1.00 91.12 81 GLU A CA 1
ATOM 644 C C . GLU A 1 81 ? 34.844 -5.165 -24.972 1.00 91.12 81 GLU A C 1
ATOM 646 O O . GLU A 1 81 ? 35.210 -5.899 -24.050 1.00 91.12 81 GLU A O 1
ATOM 651 N N . ASP A 1 82 ? 34.368 -3.934 -24.773 1.00 92.31 82 ASP A N 1
ATOM 652 C CA . ASP A 1 82 ? 34.231 -3.280 -23.473 1.00 92.31 82 ASP A CA 1
ATOM 653 C C . ASP A 1 82 ? 32.814 -3.444 -22.878 1.00 92.31 82 ASP A C 1
ATOM 655 O O . ASP A 1 82 ? 32.535 -2.969 -21.769 1.00 92.31 82 ASP A O 1
ATOM 659 N N . GLY A 1 83 ? 31.914 -4.150 -23.577 1.00 91.44 83 GLY A N 1
ATOM 660 C CA . GLY A 1 83 ? 30.534 -4.384 -23.153 1.00 91.44 83 GLY A CA 1
ATOM 661 C C . GLY A 1 83 ? 29.619 -3.175 -23.356 1.00 91.44 83 GLY A C 1
ATOM 662 O O . GLY A 1 83 ? 28.669 -2.998 -22.591 1.00 91.44 83 GLY A O 1
ATOM 663 N N . ILE A 1 84 ? 29.908 -2.326 -24.340 1.00 93.44 84 ILE A N 1
ATOM 664 C CA . ILE A 1 84 ? 29.160 -1.105 -24.653 1.00 93.44 84 ILE A CA 1
ATOM 665 C C . ILE A 1 84 ? 28.285 -1.341 -25.892 1.00 93.44 84 ILE A C 1
ATOM 667 O O . ILE A 1 84 ? 28.704 -1.993 -26.849 1.00 93.44 84 ILE A O 1
ATOM 671 N N . ASP A 1 85 ? 27.045 -0.847 -25.862 1.00 92.81 85 ASP A N 1
ATOM 672 C CA . ASP A 1 85 ? 26.131 -0.919 -27.007 1.00 92.81 85 ASP A CA 1
ATOM 673 C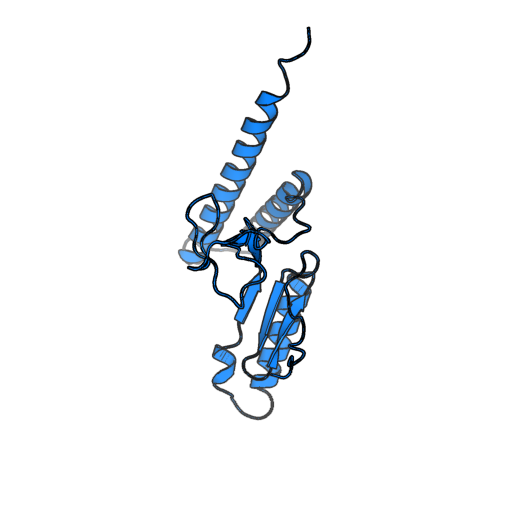 C . ASP A 1 85 ? 26.326 0.233 -28.011 1.00 92.81 85 ASP A C 1
ATOM 675 O O . ASP A 1 85 ? 27.112 1.160 -27.810 1.00 92.81 85 ASP A O 1
ATOM 679 N N . SER A 1 86 ? 25.574 0.200 -29.115 1.00 92.19 86 SER A N 1
ATOM 680 C CA . SER A 1 86 ? 25.630 1.231 -30.161 1.00 92.19 86 SER A CA 1
ATOM 681 C C . SER A 1 86 ? 25.235 2.635 -29.693 1.00 92.19 86 SER A C 1
ATOM 683 O O . SER A 1 86 ? 25.573 3.614 -30.361 1.00 92.19 86 SER A O 1
ATOM 685 N N . ASP A 1 87 ? 24.517 2.738 -28.573 1.00 91.38 87 ASP A N 1
ATOM 686 C CA . ASP A 1 87 ? 24.090 4.001 -27.972 1.00 91.38 87 ASP A CA 1
ATOM 687 C C . ASP A 1 87 ? 25.117 4.523 -26.946 1.00 91.38 87 ASP A C 1
ATOM 689 O O . ASP A 1 87 ? 24.942 5.608 -26.383 1.00 91.38 87 ASP A O 1
ATOM 693 N N . GLY A 1 88 ? 26.215 3.789 -26.728 1.00 91.25 88 GLY A N 1
ATOM 694 C CA . GLY A 1 88 ? 27.259 4.130 -25.767 1.00 91.25 88 GLY A CA 1
ATOM 695 C C . GLY A 1 88 ? 26.915 3.746 -24.326 1.00 91.25 88 GLY A C 1
ATOM 696 O O . GLY A 1 88 ? 27.566 4.235 -23.399 1.00 91.25 88 GLY A O 1
ATOM 697 N N . GLU A 1 89 ? 25.897 2.910 -24.099 1.00 91.56 89 GLU A N 1
ATOM 698 C CA . GLU A 1 89 ? 25.537 2.444 -22.761 1.00 91.56 89 GLU A CA 1
ATOM 699 C C . GLU A 1 89 ? 26.324 1.178 -22.395 1.00 91.56 89 GLU A C 1
ATOM 701 O O . GLU A 1 89 ? 26.389 0.213 -23.153 1.00 91.56 89 GLU A O 1
ATOM 706 N N . GLN A 1 90 ? 26.897 1.162 -21.190 1.00 92.94 90 GLN A N 1
ATOM 707 C CA . GLN A 1 90 ? 27.644 0.015 -20.680 1.00 92.94 90 GLN A CA 1
ATOM 708 C C . GLN A 1 90 ? 26.709 -1.062 -20.111 1.00 92.94 90 GLN A C 1
ATOM 710 O O . GLN A 1 90 ? 25.776 -0.764 -19.356 1.00 92.94 90 GLN A O 1
ATOM 715 N N . TRP A 1 91 ? 27.010 -2.322 -20.419 1.00 94.75 91 TRP A N 1
ATOM 716 C CA . TRP A 1 91 ? 26.294 -3.503 -19.955 1.00 94.75 91 TRP A CA 1
ATOM 717 C C . TRP A 1 91 ? 27.223 -4.427 -19.177 1.00 94.75 91 TRP A C 1
ATOM 719 O O . TRP A 1 91 ? 28.254 -4.875 -19.677 1.00 94.75 91 TRP A O 1
ATOM 729 N N . HIS A 1 92 ? 26.847 -4.753 -17.940 1.00 92.00 92 HIS A N 1
ATOM 730 C CA . HIS A 1 92 ? 27.585 -5.758 -17.185 1.00 92.00 92 HIS A CA 1
ATOM 731 C C . HIS A 1 92 ? 27.402 -7.147 -17.832 1.00 92.00 92 HIS A C 1
ATOM 733 O O . HIS A 1 92 ? 26.283 -7.469 -18.244 1.00 92.00 92 HIS A O 1
ATOM 739 N N . PRO A 1 93 ? 28.438 -8.009 -17.869 1.00 89.06 93 PRO A N 1
ATOM 740 C CA . PRO A 1 93 ? 28.360 -9.339 -18.480 1.00 89.06 93 PRO A CA 1
ATOM 741 C C . PRO A 1 93 ? 27.269 -10.255 -17.919 1.00 89.06 93 PRO A C 1
ATOM 743 O O . PRO A 1 93 ? 26.805 -11.136 -18.636 1.00 89.06 93 PRO A O 1
ATOM 746 N N . ASP A 1 94 ? 26.840 -10.014 -16.682 1.00 91.81 94 ASP A N 1
ATOM 747 C CA . ASP A 1 94 ? 25.808 -10.801 -15.991 1.00 91.81 94 ASP A CA 1
ATOM 748 C C . ASP A 1 94 ? 24.410 -10.156 -16.028 1.00 91.81 94 ASP A C 1
ATOM 750 O O . ASP A 1 94 ? 23.489 -10.648 -15.380 1.00 91.81 94 ASP A O 1
ATOM 754 N N . TRP A 1 95 ? 24.235 -9.016 -16.704 1.00 91.50 95 TRP A N 1
ATOM 755 C CA . TRP A 1 95 ? 22.922 -8.377 -16.818 1.00 91.50 95 TRP A CA 1
ATOM 756 C C . TRP A 1 95 ? 22.206 -8.875 -18.067 1.00 91.50 95 TRP A C 1
ATOM 758 O O . TRP A 1 95 ? 22.705 -8.685 -19.172 1.00 91.50 95 TRP A O 1
ATOM 768 N N . ASP A 1 96 ? 21.021 -9.458 -17.896 1.00 93.19 96 ASP A N 1
ATOM 769 C CA . ASP A 1 96 ? 20.132 -9.817 -19.011 1.00 93.19 96 ASP A CA 1
ATOM 770 C C . ASP A 1 96 ? 19.287 -8.618 -19.472 1.00 93.19 96 ASP A C 1
ATOM 772 O O . ASP A 1 96 ? 18.876 -8.517 -20.626 1.00 93.19 96 ASP A O 1
ATOM 776 N N . PHE A 1 97 ? 19.022 -7.685 -18.559 1.00 94.06 97 PHE A N 1
ATOM 777 C CA . PHE A 1 97 ? 18.294 -6.448 -18.805 1.00 94.06 97 PHE A CA 1
ATOM 778 C C . PHE A 1 97 ? 18.657 -5.411 -17.738 1.00 94.06 97 PHE A C 1
ATOM 780 O O . PHE A 1 97 ? 19.209 -5.736 -16.686 1.00 94.06 97 PHE A O 1
ATOM 787 N N . LYS A 1 98 ? 18.302 -4.154 -17.993 1.00 93.25 98 LYS A N 1
ATOM 788 C CA . LYS A 1 98 ? 18.289 -3.075 -17.000 1.00 93.25 98 LYS A CA 1
ATOM 789 C C . LYS A 1 98 ? 16.919 -2.417 -16.988 1.00 93.25 98 LYS A C 1
ATOM 791 O O . LYS A 1 98 ? 16.250 -2.343 -18.016 1.00 93.25 98 LYS A O 1
ATOM 796 N N . CYS A 1 99 ? 16.477 -1.955 -15.830 1.00 94.38 99 CYS A N 1
ATOM 797 C CA . CYS A 1 99 ? 15.213 -1.246 -15.695 1.00 94.38 99 CYS A CA 1
ATOM 798 C C . CYS A 1 99 ? 15.311 -0.174 -14.611 1.00 94.38 99 CYS A C 1
ATOM 800 O O . CYS A 1 99 ? 16.160 -0.239 -13.721 1.00 94.38 99 CYS A O 1
ATOM 802 N N . ASP A 1 100 ? 14.416 0.801 -14.702 1.00 93.69 100 ASP A N 1
ATOM 803 C CA . ASP A 1 100 ? 14.104 1.701 -13.605 1.00 93.69 100 ASP A CA 1
ATOM 804 C C . ASP A 1 100 ? 13.023 1.070 -12.720 1.00 93.69 100 ASP A C 1
ATOM 806 O O . ASP A 1 100 ? 12.312 0.149 -13.123 1.00 93.69 100 ASP A O 1
ATOM 810 N N . TYR A 1 101 ? 12.818 1.641 -11.538 1.00 92.06 101 TYR A N 1
ATOM 811 C CA . TYR A 1 101 ? 11.674 1.323 -10.691 1.00 92.06 101 TYR A CA 1
ATOM 812 C C . TYR A 1 101 ? 10.882 2.590 -10.400 1.00 92.06 101 TYR A C 1
ATOM 814 O O . TYR A 1 101 ? 11.448 3.639 -10.084 1.00 92.06 101 TYR A O 1
ATOM 822 N N . LYS A 1 102 ? 9.556 2.507 -10.523 1.00 91.06 102 LYS A N 1
ATOM 823 C CA . LYS A 1 102 ? 8.646 3.617 -10.221 1.00 91.06 102 LYS A CA 1
ATOM 824 C C . LYS A 1 102 ? 7.496 3.128 -9.362 1.00 91.06 102 LYS A C 1
ATOM 826 O O . LYS A 1 102 ? 6.943 2.061 -9.616 1.00 91.06 102 LYS A O 1
ATOM 831 N N . VAL A 1 103 ? 7.099 3.945 -8.388 1.00 88.81 103 VAL A N 1
ATOM 832 C CA . VAL A 1 103 ? 5.855 3.723 -7.646 1.00 88.81 103 VAL A CA 1
ATOM 833 C C . VAL A 1 103 ? 4.693 3.951 -8.603 1.00 88.81 103 VAL A C 1
ATOM 835 O O . VAL A 1 103 ? 4.545 5.032 -9.175 1.00 88.81 103 VAL A O 1
ATOM 838 N N . GLN A 1 104 ? 3.893 2.913 -8.795 1.00 85.44 104 GLN A N 1
ATOM 839 C CA . GLN A 1 104 ? 2.708 2.919 -9.635 1.00 85.44 104 GLN A CA 1
ATOM 840 C C . GLN A 1 104 ? 1.473 2.606 -8.789 1.00 85.44 104 GLN A C 1
ATOM 842 O O . GLN A 1 104 ? 1.590 1.875 -7.805 1.00 85.44 104 GLN A O 1
ATOM 847 N N . PRO A 1 105 ? 0.286 3.097 -9.179 1.00 84.62 105 PRO A N 1
ATOM 848 C CA . PRO A 1 105 ? -0.962 2.718 -8.527 1.00 84.62 105 PRO A CA 1
ATOM 849 C C . PRO A 1 105 ? -1.180 1.191 -8.542 1.00 84.62 105 PRO A C 1
ATOM 851 O O . PRO A 1 105 ? -0.624 0.460 -9.384 1.00 84.62 105 PRO A O 1
ATOM 854 N N . LEU A 1 106 ? -1.973 0.685 -7.599 1.00 77.50 106 LEU A N 1
ATOM 855 C CA . LEU A 1 106 ? -2.292 -0.740 -7.531 1.00 77.50 106 LEU A CA 1
ATOM 856 C C . LEU A 1 106 ? -3.105 -1.120 -8.784 1.00 77.50 106 LEU A C 1
ATOM 858 O O . LEU A 1 106 ? -4.028 -0.420 -9.196 1.00 77.50 106 LEU A O 1
ATOM 862 N N . VAL A 1 107 ? -2.733 -2.210 -9.470 1.00 61.84 107 VAL A N 1
ATOM 863 C CA . VAL A 1 107 ? -3.386 -2.585 -10.742 1.00 61.84 107 VAL A CA 1
ATOM 864 C C . VAL A 1 107 ? -4.786 -3.081 -10.417 1.00 61.84 107 VAL A C 1
ATOM 866 O O . VAL A 1 107 ? -4.941 -4.163 -9.865 1.00 61.84 107 VAL A O 1
ATOM 869 N N . GLY A 1 108 ? -5.783 -2.256 -10.727 1.00 55.88 108 GLY A N 1
ATOM 870 C CA . GLY A 1 108 ? -7.168 -2.401 -10.272 1.00 55.88 108 GLY A CA 1
ATOM 871 C C . GLY A 1 108 ? -7.779 -1.082 -9.788 1.00 55.88 108 GLY A C 1
ATOM 872 O O . GLY A 1 108 ? -8.991 -1.025 -9.592 1.00 55.88 108 GLY A O 1
ATOM 873 N N . ASP A 1 109 ? -6.978 -0.012 -9.705 1.00 46.56 109 ASP A N 1
ATOM 874 C CA . ASP A 1 109 ? -7.429 1.369 -9.532 1.00 46.56 109 ASP A CA 1
ATOM 875 C C . ASP A 1 109 ? -8.264 1.841 -10.734 1.00 46.56 109 ASP A C 1
ATOM 877 O O . ASP A 1 109 ? -7.849 2.665 -11.553 1.00 46.56 109 ASP A O 1
ATOM 881 N N . LYS A 1 110 ? -9.507 1.361 -10.835 1.00 43.28 110 LYS A N 1
ATOM 882 C CA . LYS A 1 110 ? -10.544 2.244 -11.346 1.00 43.28 110 LYS A CA 1
ATOM 883 C C . LYS A 1 110 ? -10.676 3.324 -10.270 1.00 43.28 110 LYS A C 1
ATOM 885 O O . LYS A 1 110 ? -11.039 2.970 -9.146 1.00 43.28 110 LYS A O 1
ATOM 890 N N . PRO A 1 111 ? -10.368 4.602 -10.562 1.00 49.62 111 PRO A N 1
ATOM 891 C CA . PRO A 1 111 ? -10.608 5.662 -9.595 1.00 49.62 111 PRO A CA 1
ATOM 892 C C . PRO A 1 111 ? -12.051 5.528 -9.095 1.00 49.62 111 PRO A C 1
ATOM 894 O O . PRO A 1 111 ? -12.925 5.172 -9.904 1.00 49.62 111 PRO A O 1
ATOM 897 N N . PRO A 1 112 ? -12.308 5.739 -7.788 1.00 55.22 112 PRO A N 1
ATOM 898 C CA . PRO A 1 112 ? -13.647 5.608 -7.243 1.00 55.22 112 PRO A CA 1
ATOM 899 C C . PRO A 1 112 ? -14.577 6.422 -8.130 1.00 55.22 112 PRO A C 1
ATOM 901 O O . PRO A 1 112 ? -14.324 7.595 -8.417 1.00 55.22 112 PRO A O 1
ATOM 904 N N . SER A 1 113 ? -15.609 5.761 -8.652 1.00 54.62 113 SER A N 1
ATOM 905 C CA . SER A 1 113 ? -16.569 6.428 -9.519 1.00 54.62 113 SER A CA 1
ATOM 906 C C . SER A 1 113 ? -17.112 7.667 -8.798 1.00 54.62 113 SER A C 1
ATOM 908 O O . SER A 1 113 ? -17.174 7.673 -7.565 1.00 54.62 113 SER A O 1
ATOM 910 N N . PRO A 1 114 ? -17.556 8.708 -9.520 1.00 56.22 114 PRO A N 1
ATOM 911 C CA . PRO A 1 114 ? -18.142 9.889 -8.890 1.00 56.22 114 PRO A CA 1
ATOM 912 C C . PRO A 1 114 ? -19.219 9.541 -7.849 1.00 56.22 114 PRO A C 1
ATOM 914 O O . PRO A 1 114 ? -19.280 10.167 -6.798 1.00 56.22 114 PRO A O 1
ATOM 917 N N . CYS A 1 115 ? -19.996 8.475 -8.082 1.00 47.50 115 CYS A N 1
ATOM 918 C CA . CYS A 1 115 ? -20.973 7.948 -7.126 1.00 47.50 115 CYS A CA 1
ATOM 919 C C . CYS A 1 115 ? -20.348 7.400 -5.831 1.00 47.50 115 CYS A C 1
ATOM 921 O O . CYS A 1 115 ? -20.920 7.589 -4.765 1.00 47.50 115 CYS A O 1
ATOM 923 N N . GLN A 1 116 ? -19.184 6.748 -5.894 1.00 57.03 116 GLN A N 1
ATOM 924 C CA . GLN A 1 116 ? -18.474 6.245 -4.710 1.00 57.03 116 GLN A CA 1
ATOM 925 C C . GLN A 1 116 ? -17.841 7.381 -3.901 1.00 57.03 116 GLN A C 1
ATOM 927 O O . GLN A 1 116 ? -17.907 7.358 -2.677 1.00 57.03 116 GLN A O 1
ATOM 932 N N . LEU A 1 117 ? -17.295 8.403 -4.568 1.00 61.44 117 LEU A N 1
ATOM 933 C CA . LEU A 1 117 ? -16.810 9.612 -3.893 1.00 61.44 117 LEU A CA 1
ATOM 934 C C . LEU A 1 117 ? -17.957 10.382 -3.226 1.00 61.44 117 LEU A C 1
ATOM 936 O O . LEU A 1 117 ? -17.819 10.822 -2.089 1.00 61.44 117 LEU A O 1
ATOM 940 N N . LEU A 1 118 ? -19.106 10.497 -3.901 1.00 60.66 118 LEU A N 1
ATOM 941 C CA . LEU A 1 118 ? -20.325 11.083 -3.337 1.00 60.66 118 LEU A CA 1
ATOM 942 C C . LEU A 1 118 ? -20.847 10.287 -2.139 1.00 60.66 118 LEU A C 1
ATOM 944 O O . LEU A 1 118 ? -21.234 10.895 -1.148 1.00 60.66 118 LEU A O 1
ATOM 948 N N . ALA A 1 119 ? -20.823 8.954 -2.198 1.00 64.00 119 ALA A N 1
ATOM 949 C CA . ALA A 1 119 ? -21.228 8.104 -1.081 1.00 64.00 119 ALA A CA 1
ATOM 950 C C . ALA A 1 119 ? -20.292 8.265 0.129 1.00 64.00 119 ALA A C 1
ATOM 952 O O . ALA A 1 119 ? -20.773 8.477 1.237 1.00 64.00 119 ALA A O 1
ATOM 953 N N . GLN A 1 120 ? -18.972 8.267 -0.084 1.00 66.56 120 GLN A N 1
ATOM 954 C CA . GLN A 1 120 ? -17.988 8.503 0.982 1.00 66.56 120 GLN A CA 1
ATOM 955 C C . GLN A 1 120 ? -18.116 9.909 1.588 1.00 66.56 120 GLN A C 1
ATOM 957 O O . GLN A 1 120 ? -18.030 10.081 2.803 1.00 66.56 120 GLN A O 1
ATOM 962 N N . ALA A 1 121 ? -18.357 10.925 0.755 1.00 66.38 121 ALA A N 1
ATOM 963 C CA . ALA A 1 121 ? -18.609 12.284 1.225 1.00 66.38 121 ALA A CA 1
ATOM 964 C C . ALA A 1 121 ? -19.927 12.381 2.011 1.00 66.38 121 ALA A C 1
ATOM 966 O O . ALA A 1 121 ? -19.974 13.049 3.041 1.00 66.38 121 ALA A O 1
ATOM 967 N N . ALA A 1 122 ? -20.984 11.699 1.561 1.00 66.31 122 ALA A N 1
ATOM 968 C CA . ALA A 1 122 ? -22.267 11.657 2.255 1.00 66.31 122 ALA A CA 1
ATOM 969 C C . ALA A 1 122 ? -22.159 10.940 3.606 1.00 66.31 122 ALA A C 1
ATOM 971 O O . ALA A 1 122 ? -22.692 11.447 4.588 1.00 66.31 122 ALA A O 1
ATOM 972 N N . GLU A 1 123 ? -21.428 9.824 3.691 1.00 70.38 123 GLU A N 1
ATOM 973 C CA . GLU A 1 123 ? -21.140 9.159 4.966 1.00 70.38 123 GLU A CA 1
ATOM 974 C C . GLU A 1 123 ? -20.425 10.100 5.934 1.00 70.38 123 GLU A C 1
ATOM 976 O O . GLU A 1 123 ? -20.869 10.239 7.067 1.00 70.38 123 GLU A O 1
ATOM 981 N N . LEU A 1 124 ? -19.388 10.817 5.485 1.00 68.38 124 LEU A N 1
ATOM 982 C CA . LEU A 1 124 ? -18.684 11.800 6.316 1.00 68.38 124 LEU A CA 1
ATOM 983 C C . LEU A 1 124 ? -19.597 12.935 6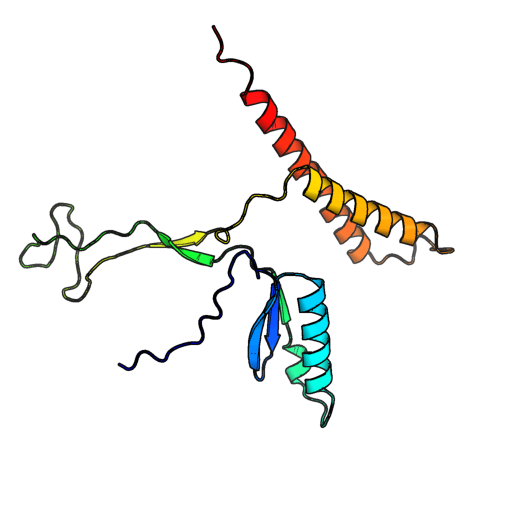.798 1.00 68.38 124 LEU A C 1
ATOM 985 O O . LEU A 1 124 ? -19.500 13.349 7.952 1.00 68.38 124 LEU A O 1
ATOM 989 N N . VAL A 1 125 ? -20.492 13.431 5.941 1.00 68.81 125 VAL A N 1
ATOM 990 C CA . VAL A 1 125 ? -21.467 14.474 6.303 1.00 68.81 125 VAL A CA 1
ATOM 991 C C . VAL A 1 125 ? -22.499 13.949 7.300 1.00 68.81 125 VAL A C 1
ATOM 993 O O . VAL A 1 125 ? -22.830 14.652 8.249 1.00 68.81 125 VAL A O 1
ATOM 996 N N . MET A 1 126 ? -22.983 12.719 7.127 1.00 69.44 126 MET A N 1
ATOM 997 C CA . MET A 1 126 ? -23.926 12.089 8.053 1.00 69.44 126 MET A CA 1
ATOM 998 C C . MET A 1 126 ? -23.274 11.799 9.407 1.00 69.44 126 MET A C 1
ATOM 1000 O O . MET A 1 126 ? -23.886 12.069 10.435 1.00 69.44 126 MET A O 1
ATOM 1004 N N . LEU A 1 127 ? -22.022 11.332 9.420 1.00 65.69 127 LEU A N 1
ATOM 1005 C CA . LEU A 1 127 ? -21.246 11.120 10.646 1.00 65.69 127 LEU A CA 1
ATOM 1006 C C . LEU A 1 127 ? -21.018 12.444 11.387 1.00 65.69 127 LEU A C 1
ATOM 1008 O O . LEU A 1 127 ? -21.190 12.519 12.601 1.00 65.69 127 LEU A O 1
ATOM 1012 N N . ALA A 1 128 ? -20.694 13.508 10.645 1.00 64.69 128 ALA A N 1
ATOM 1013 C CA . ALA A 1 128 ? -20.578 14.854 11.195 1.00 64.69 128 ALA A CA 1
ATOM 1014 C C . ALA A 1 128 ? -21.926 15.385 11.716 1.00 64.69 128 ALA A C 1
ATOM 1016 O O . ALA A 1 128 ? -21.962 16.029 12.757 1.00 64.69 128 ALA A O 1
ATOM 1017 N N . GLY A 1 129 ? -23.039 15.095 11.034 1.00 61.66 129 GLY A N 1
ATOM 1018 C CA . GLY A 1 129 ? -24.389 15.466 11.469 1.00 61.66 129 GLY A CA 1
ATOM 1019 C C . GLY A 1 129 ? -24.826 14.744 12.745 1.00 61.66 129 GLY A C 1
ATOM 1020 O O . GLY A 1 129 ? -25.305 15.378 13.679 1.00 61.66 129 GLY A O 1
ATOM 1021 N N . GLN A 1 130 ? -24.581 13.436 12.835 1.00 62.41 130 GLN A N 1
ATOM 1022 C CA . GLN A 1 130 ? -24.870 12.636 14.029 1.00 62.41 130 GLN A CA 1
ATOM 1023 C C . GLN A 1 130 ? -24.043 13.083 15.240 1.00 62.41 130 GLN A C 1
ATOM 1025 O O . GLN A 1 130 ? -24.567 13.117 16.352 1.00 62.41 130 GLN A O 1
ATOM 1030 N N . ALA A 1 131 ? -22.789 13.494 15.024 1.00 58.09 131 ALA A N 1
ATOM 1031 C CA . ALA A 1 131 ? -21.964 14.106 16.065 1.00 58.09 131 ALA A CA 1
ATOM 1032 C C . ALA A 1 131 ? -22.522 15.455 16.566 1.00 58.09 131 ALA A C 1
ATOM 1034 O O . ALA A 1 131 ? -22.216 15.853 17.684 1.00 58.09 131 ALA A O 1
ATOM 1035 N N . MET A 1 132 ? -23.349 16.148 15.772 1.00 56.03 132 MET A N 1
ATOM 1036 C CA . MET A 1 132 ? -23.976 17.421 16.154 1.00 56.03 132 MET A CA 1
ATOM 1037 C C . MET A 1 132 ? -25.380 17.269 16.767 1.00 56.03 132 MET A C 1
ATOM 1039 O O . MET A 1 132 ? -25.791 18.128 17.541 1.00 56.03 132 MET A O 1
ATOM 1043 N N . GLU A 1 133 ? -26.135 16.215 16.439 1.00 55.69 133 GLU A N 1
ATOM 1044 C CA . GLU A 1 133 ? -27.507 16.009 16.950 1.00 55.69 133 GLU A CA 1
ATOM 1045 C C . GLU A 1 133 ? -27.558 15.232 18.281 1.00 55.69 133 GLU A C 1
ATOM 1047 O O . GLU A 1 133 ? -28.548 15.301 19.014 1.00 55.69 133 GLU A O 1
ATOM 1052 N N . GLY A 1 134 ? -26.484 14.520 18.629 1.00 49.56 134 GLY A N 1
ATOM 1053 C CA . GLY A 1 134 ? -26.359 13.724 19.849 1.00 49.56 134 GLY A CA 1
ATOM 1054 C C . GLY A 1 134 ? -25.843 14.493 21.069 1.00 49.56 134 GLY A C 1
ATOM 1055 O O . GLY A 1 134 ? -24.827 14.104 21.631 1.00 49.56 134 GLY A O 1
ATOM 1056 N N . GLY A 1 135 ? -26.553 15.529 21.518 1.00 44.41 135 GLY A N 1
ATOM 1057 C CA . GLY A 1 135 ? -26.337 16.143 22.837 1.00 44.41 135 GLY A CA 1
ATOM 1058 C C . GLY A 1 135 ? -25.335 17.302 22.873 1.00 44.41 135 GLY A C 1
ATOM 1059 O O . GLY A 1 135 ? -24.478 17.441 22.014 1.00 44.41 135 GLY A O 1
ATOM 1060 N N . GLU A 1 136 ? -25.520 18.175 23.861 1.00 46.41 136 GLU A N 1
ATOM 1061 C CA . GLU A 1 136 ? -24.826 19.449 24.094 1.00 46.41 136 GLU A CA 1
ATOM 1062 C C . GLU A 1 136 ? -23.291 19.369 23.976 1.00 46.41 136 GLU A C 1
ATOM 1064 O O . GLU A 1 136 ? -22.599 19.238 24.979 1.00 46.41 136 GLU A O 1
ATOM 1069 N N . TYR A 1 137 ? -22.739 19.525 22.772 1.00 47.75 137 TYR A N 1
ATOM 1070 C CA . TYR A 1 137 ? -21.318 19.811 22.602 1.00 47.75 137 TYR A CA 1
ATOM 1071 C C . TYR A 1 137 ? -21.113 21.324 22.576 1.00 47.75 137 TYR A C 1
ATOM 1073 O O . TYR A 1 137 ? -21.462 22.024 21.624 1.00 47.75 137 TYR A O 1
ATOM 1081 N N . SER A 1 138 ? -20.544 21.832 23.665 1.00 49.44 138 SER A N 1
ATOM 1082 C CA . SER A 1 138 ? -19.941 23.161 23.710 1.00 49.44 138 SER A CA 1
ATOM 1083 C C . SER A 1 138 ? -18.820 23.228 22.663 1.00 49.44 138 SER A C 1
ATOM 1085 O O . SER A 1 138 ? -18.042 22.281 22.540 1.00 49.44 138 SER A O 1
ATOM 1087 N N . GLU A 1 139 ? -18.667 24.351 21.946 1.00 47.91 139 GLU A N 1
ATOM 1088 C CA . GLU A 1 139 ? -17.559 24.603 20.993 1.00 47.91 139 GLU A CA 1
ATOM 1089 C C . GLU A 1 139 ? -16.151 24.331 21.583 1.00 47.91 139 GLU A C 1
ATOM 1091 O O . GLU A 1 139 ? -15.168 24.276 20.848 1.00 47.91 139 GLU A O 1
ATOM 1096 N N . SER A 1 140 ? -16.040 24.137 22.901 1.00 51.53 140 SER A N 1
ATOM 1097 C CA . SER A 1 140 ? -14.820 23.778 23.624 1.00 51.53 140 SER A CA 1
ATOM 1098 C C . SER A 1 140 ? -14.398 22.299 23.567 1.00 51.53 140 SER A C 1
ATOM 1100 O O . SER A 1 140 ? -13.330 21.992 24.091 1.00 51.53 140 SER A O 1
ATOM 1102 N N . GLU A 1 141 ? -15.198 21.379 23.013 1.00 50.75 141 GLU A N 1
ATOM 1103 C CA . GLU A 1 141 ? -14.960 19.924 23.165 1.00 50.75 141 GLU A CA 1
ATOM 1104 C C . GLU A 1 141 ? -14.482 19.183 21.906 1.00 50.75 141 GLU A C 1
ATOM 1106 O O . GLU A 1 141 ? -13.983 18.063 22.013 1.00 50.75 141 GLU A O 1
ATOM 1111 N N . LEU A 1 142 ? -14.525 19.806 20.725 1.00 51.78 142 LEU A N 1
ATOM 1112 C CA . LEU A 1 142 ? -13.779 19.302 19.568 1.00 51.78 142 LEU A CA 1
ATOM 1113 C C . LEU A 1 142 ? -12.340 19.809 19.667 1.00 51.78 142 LEU A C 1
ATOM 1115 O O . LEU A 1 142 ? -12.082 21.007 19.538 1.00 51.78 142 LEU A O 1
ATOM 1119 N N . ASN A 1 143 ? -11.380 18.909 19.894 1.00 58.00 143 ASN A N 1
ATOM 1120 C CA . ASN A 1 143 ? -9.977 19.313 19.882 1.00 58.00 143 ASN A CA 1
ATOM 1121 C C . ASN A 1 143 ? -9.578 19.806 18.473 1.00 58.00 143 ASN A C 1
ATOM 1123 O O . ASN A 1 143 ? -10.158 19.419 17.453 1.00 58.00 143 ASN A O 1
ATOM 1127 N N . SER A 1 144 ? -8.589 20.700 18.405 1.00 56.91 144 SER A N 1
ATOM 1128 C CA . SER A 1 144 ? -8.167 21.360 17.161 1.00 56.91 144 SER A CA 1
ATOM 1129 C C . SER A 1 144 ? -7.824 20.385 16.031 1.00 56.91 144 SER A C 1
ATOM 1131 O O . SER A 1 144 ? -7.979 20.728 14.859 1.00 56.91 144 SER A O 1
ATOM 1133 N N . GLU A 1 145 ? -7.389 19.173 16.373 1.00 53.19 145 GLU A N 1
ATOM 1134 C CA . GLU A 1 145 ? -7.008 18.136 15.417 1.00 53.19 145 GLU A CA 1
ATOM 1135 C C . GLU A 1 145 ? -8.222 17.544 14.697 1.00 53.19 145 GLU A C 1
ATOM 1137 O O . GLU A 1 145 ? -8.206 17.427 13.473 1.00 53.19 145 GLU A O 1
ATOM 1142 N N . GLN A 1 146 ? -9.315 17.262 15.409 1.00 56.28 146 GLN A N 1
ATOM 1143 C CA . GLN A 1 146 ? -10.546 16.746 14.799 1.00 56.28 146 GLN A CA 1
ATOM 1144 C C . GLN A 1 146 ? -11.166 17.761 13.827 1.00 56.28 146 GLN A C 1
ATOM 1146 O O . GLN A 1 146 ? -11.580 17.400 12.722 1.00 56.28 146 GLN A O 1
ATOM 1151 N N . PHE A 1 147 ? -11.133 19.051 14.177 1.00 60.22 147 PHE A N 1
ATOM 1152 C CA . PHE A 1 147 ? -11.555 20.134 13.283 1.00 60.22 147 PHE A CA 1
ATOM 1153 C C . PHE A 1 147 ? -10.655 20.266 12.049 1.00 60.22 147 PHE A C 1
ATOM 1155 O O . PHE A 1 147 ? -11.139 20.521 10.941 1.00 60.22 147 PHE A O 1
ATOM 1162 N N . LEU A 1 148 ? -9.343 20.100 12.226 1.00 57.81 148 LEU A N 1
ATOM 1163 C CA . LEU A 1 148 ? -8.370 20.123 11.139 1.00 57.81 148 LEU A CA 1
ATOM 1164 C C . LEU A 1 148 ? -8.578 18.956 10.176 1.00 57.81 148 LEU A C 1
ATOM 1166 O O . LEU A 1 148 ? -8.565 19.188 8.967 1.00 57.81 148 LEU A O 1
ATOM 1170 N N . VAL A 1 149 ? -8.820 17.745 10.681 1.00 61.28 149 VAL A N 1
ATOM 1171 C CA . VAL A 1 149 ? -9.089 16.552 9.865 1.00 61.28 149 VAL A CA 1
ATOM 1172 C C . VAL A 1 149 ? -10.373 16.729 9.054 1.00 61.28 149 VAL A C 1
ATOM 1174 O O . VAL A 1 149 ? -10.361 16.510 7.842 1.00 61.28 149 VAL A O 1
ATOM 1177 N N . LEU A 1 150 ? -11.452 17.221 9.672 1.00 59.22 150 LEU A N 1
ATOM 1178 C CA . LEU A 1 150 ? -12.709 17.518 8.976 1.00 59.22 150 LEU A CA 1
ATOM 1179 C C . LEU A 1 150 ? -12.534 18.601 7.903 1.00 59.22 150 LEU A C 1
ATOM 1181 O O . LEU A 1 150 ? -12.966 18.422 6.764 1.00 59.22 150 LEU A O 1
ATOM 1185 N N . ARG A 1 151 ? -11.845 19.706 8.218 1.00 65.00 151 ARG A N 1
ATOM 1186 C CA . ARG A 1 151 ? -11.587 20.783 7.246 1.00 65.00 151 ARG A CA 1
ATOM 1187 C C . ARG A 1 151 ? -10.713 20.329 6.083 1.00 65.00 151 ARG A C 1
ATOM 1189 O O . ARG A 1 151 ? -11.010 20.679 4.943 1.00 65.00 151 ARG A O 1
ATOM 1196 N N . HIS A 1 152 ? -9.667 19.550 6.347 1.00 67.44 152 HIS A N 1
ATOM 1197 C CA . HIS A 1 152 ? -8.813 19.002 5.294 1.00 67.44 152 HIS A CA 1
ATOM 1198 C C . HIS A 1 152 ? -9.566 17.985 4.436 1.00 67.44 152 HIS A C 1
ATOM 1200 O O . HIS A 1 152 ? -9.446 18.035 3.212 1.00 67.44 152 HIS A O 1
ATOM 1206 N N . GLY A 1 153 ? -10.385 17.125 5.049 1.00 64.25 153 GLY A N 1
ATOM 1207 C CA . GLY A 1 153 ? -11.235 16.167 4.345 1.00 64.25 153 GLY A CA 1
ATOM 1208 C C . GLY A 1 153 ? -12.223 16.855 3.403 1.00 64.25 153 GLY A C 1
ATOM 1209 O O . GLY A 1 153 ? -12.259 16.542 2.213 1.00 64.25 153 GLY A O 1
ATOM 1210 N N . ILE A 1 154 ? -12.946 17.864 3.897 1.00 65.62 154 ILE A N 1
ATOM 1211 C CA . ILE A 1 154 ? -13.901 18.649 3.099 1.00 65.62 154 ILE A CA 1
ATOM 1212 C C . ILE A 1 154 ? -13.183 19.427 1.985 1.00 65.62 154 ILE A C 1
ATOM 1214 O O . ILE A 1 154 ? -13.620 19.406 0.835 1.00 65.62 154 ILE A O 1
ATOM 1218 N N . ALA A 1 155 ? -12.056 20.081 2.285 1.00 64.94 155 ALA A N 1
ATOM 1219 C CA . ALA A 1 155 ? -11.302 20.847 1.291 1.00 64.94 155 ALA A CA 1
ATOM 1220 C C . ALA A 1 155 ? -10.703 19.957 0.190 1.00 64.94 155 ALA A C 1
ATOM 1222 O O . ALA A 1 155 ? -10.659 20.358 -0.975 1.00 64.94 155 ALA A O 1
ATOM 1223 N N . LYS A 1 156 ? -10.256 18.745 0.540 1.00 67.81 156 LYS A N 1
ATOM 1224 C CA . LYS A 1 156 ? -9.772 17.757 -0.428 1.00 67.81 156 LYS A CA 1
ATOM 1225 C C . LYS A 1 156 ? -10.916 17.251 -1.306 1.00 67.81 156 LYS A C 1
ATOM 1227 O O . LYS A 1 156 ? -10.786 17.303 -2.523 1.00 67.81 156 LYS A O 1
ATOM 1232 N N . ALA A 1 157 ? -12.048 16.865 -0.714 1.00 57.62 157 ALA A N 1
ATOM 1233 C CA . ALA A 1 157 ? -13.224 16.420 -1.461 1.00 57.62 157 ALA A CA 1
ATOM 1234 C C . ALA A 1 157 ? -13.735 17.498 -2.436 1.00 57.62 157 ALA A C 1
ATOM 1236 O O . ALA A 1 157 ? -14.046 17.200 -3.587 1.00 57.62 157 ALA A O 1
ATOM 1237 N N . ALA A 1 158 ? -13.745 18.768 -2.016 1.00 60.94 158 ALA A N 1
ATOM 1238 C CA . ALA A 1 158 ? -14.116 19.890 -2.876 1.00 60.94 158 ALA A CA 1
ATOM 1239 C C . ALA A 1 158 ? -13.134 20.094 -4.044 1.00 60.94 158 ALA A C 1
ATOM 1241 O O . ALA A 1 158 ? -13.560 20.373 -5.164 1.00 60.94 158 ALA A O 1
ATOM 1242 N N . ARG A 1 159 ? -11.823 19.933 -3.812 1.00 68.00 159 ARG A N 1
ATOM 1243 C CA . ARG A 1 159 ? -10.806 20.027 -4.872 1.00 68.00 159 ARG A CA 1
ATOM 1244 C C . ARG A 1 159 ? -10.949 18.894 -5.887 1.00 68.00 159 ARG A C 1
ATOM 1246 O O . ARG A 1 159 ? -10.912 19.160 -7.087 1.00 68.00 159 ARG A O 1
ATOM 1253 N N . ASP A 1 160 ? -11.155 17.673 -5.405 1.00 62.09 160 ASP A N 1
ATOM 1254 C CA . ASP A 1 160 ? -11.299 16.478 -6.238 1.00 62.09 160 ASP A CA 1
ATOM 1255 C C . ASP A 1 160 ? -12.576 16.578 -7.110 1.00 62.09 160 ASP A C 1
ATOM 1257 O O . ASP A 1 160 ? -12.538 16.302 -8.310 1.00 62.09 160 ASP A O 1
ATOM 1261 N N . LEU A 1 161 ? -13.682 17.102 -6.561 1.00 55.66 161 LEU A N 1
ATOM 1262 C CA . LEU A 1 161 ? -14.913 17.399 -7.315 1.00 55.66 161 LEU A CA 1
ATOM 1263 C C . LEU A 1 161 ? -14.736 18.490 -8.383 1.00 55.66 161 LEU A C 1
ATOM 1265 O O . LEU A 1 161 ? -15.343 18.412 -9.454 1.00 55.66 161 LEU A O 1
ATOM 1269 N N . ASN A 1 162 ? -13.916 19.505 -8.108 1.00 60.31 162 ASN A N 1
ATOM 1270 C CA . ASN A 1 162 ? -13.687 20.608 -9.042 1.00 60.31 162 ASN A CA 1
ATOM 1271 C C . ASN A 1 162 ? -12.767 20.190 -10.207 1.00 60.31 162 ASN A C 1
ATOM 1273 O O . ASN A 1 162 ? -12.972 20.602 -11.346 1.00 60.31 162 ASN A O 1
ATOM 1277 N N . GLN A 1 163 ? -11.797 19.303 -9.954 1.00 61.59 163 GLN A N 1
ATOM 1278 C CA . GLN A 1 163 ? -10.978 18.700 -11.014 1.00 61.59 163 GLN A CA 1
ATOM 1279 C C . GLN A 1 163 ? -11.797 17.793 -11.943 1.00 61.59 163 GLN A C 1
ATOM 1281 O O . GLN A 1 163 ? -11.544 17.770 -13.146 1.00 61.59 163 GLN A O 1
ATOM 1286 N N . LEU A 1 164 ? -12.806 17.095 -11.410 1.00 54.69 164 LEU A N 1
ATOM 1287 C CA . LEU A 1 164 ? -13.743 16.297 -12.209 1.00 54.69 164 LEU A CA 1
ATOM 1288 C C . LEU A 1 164 ? -14.668 17.159 -13.085 1.00 54.69 164 LEU A C 1
ATOM 1290 O O . LEU A 1 164 ? -14.971 16.764 -14.206 1.00 54.69 164 LEU A O 1
ATOM 1294 N N . HIS A 1 165 ? -15.083 18.343 -12.622 1.00 54.25 165 HIS A N 1
ATOM 1295 C CA . HIS A 1 165 ? -15.823 19.287 -13.471 1.00 54.25 165 HIS A CA 1
ATOM 1296 C C . HIS A 1 165 ? -14.935 19.887 -14.569 1.00 54.25 165 HIS A C 1
ATOM 1298 O O . HIS A 1 165 ? -15.359 19.979 -15.715 1.00 54.25 165 HIS A O 1
ATOM 1304 N N . SER A 1 166 ? -13.677 20.211 -14.259 1.00 55.72 166 SER A N 1
ATOM 1305 C CA . SER A 1 166 ? -12.750 20.775 -15.248 1.00 55.72 166 SER A CA 1
ATOM 1306 C C . SER A 1 166 ? -12.350 19.791 -16.358 1.00 55.72 166 SER A C 1
ATOM 1308 O O . SER A 1 166 ? -11.953 20.237 -17.433 1.00 55.72 166 SER A O 1
ATOM 1310 N N . SER A 1 167 ? -12.428 18.476 -16.123 1.00 50.72 167 SER A N 1
ATOM 1311 C CA . SER A 1 167 ? -12.167 17.450 -17.144 1.00 50.72 167 SER A CA 1
ATOM 1312 C C . SER A 1 167 ? -13.396 17.092 -17.990 1.00 50.72 167 SER A C 1
ATOM 1314 O O . SER A 1 167 ? -13.233 16.551 -19.084 1.00 50.72 167 SER A O 1
ATOM 1316 N N . ALA A 1 168 ? -14.607 17.434 -17.536 1.00 49.25 168 ALA A N 1
ATOM 1317 C CA . ALA A 1 168 ? -15.841 17.254 -18.301 1.00 49.25 168 ALA A CA 1
ATOM 1318 C C . ALA A 1 168 ? -16.014 18.309 -19.416 1.00 49.25 168 ALA A C 1
ATOM 1320 O O . ALA A 1 168 ? -16.599 18.002 -20.453 1.00 49.25 168 ALA A O 1
ATOM 1321 N N . ASP A 1 169 ? -15.425 19.501 -19.265 1.00 45.22 169 ASP A N 1
ATOM 1322 C CA . ASP A 1 169 ? -15.506 20.592 -20.255 1.00 45.22 169 ASP A CA 1
ATOM 1323 C C . ASP A 1 169 ? -14.589 20.412 -21.488 1.00 45.22 169 ASP A C 1
ATOM 1325 O O . ASP A 1 169 ? -14.636 21.215 -22.419 1.00 45.22 169 ASP A O 1
ATOM 1329 N N . LEU A 1 170 ? -13.767 19.355 -21.550 1.00 44.84 170 LEU A N 1
ATOM 1330 C CA . LEU A 1 170 ? -12.891 19.076 -22.703 1.00 44.84 170 LEU A CA 1
ATOM 1331 C C . LEU A 1 170 ? -13.469 18.069 -23.716 1.00 44.84 170 LEU A C 1
ATOM 1333 O O . LEU A 1 170 ? -12.803 17.764 -24.706 1.00 44.84 170 LEU A O 1
ATOM 1337 N N . VAL A 1 171 ? -14.690 17.557 -23.512 1.00 47.66 171 VAL A N 1
ATOM 1338 C CA . VAL A 1 171 ? -15.293 16.534 -24.399 1.00 47.66 171 VAL A CA 1
ATOM 1339 C C . VAL A 1 171 ? -16.328 17.103 -25.383 1.00 47.66 171 VAL A C 1
ATOM 1341 O O . VAL A 1 171 ? -16.701 16.426 -26.339 1.00 47.66 171 VAL A O 1
ATOM 1344 N N . GLU A 1 172 ? -16.722 18.372 -25.271 1.00 49.88 172 GLU A N 1
ATOM 1345 C CA . GLU A 1 172 ? -17.594 19.017 -26.261 1.00 49.88 172 GLU A CA 1
ATOM 1346 C C . GLU A 1 172 ? -16.842 20.082 -27.061 1.00 49.88 172 GLU A C 1
ATOM 1348 O O . GLU A 1 172 ? -16.958 21.247 -26.744 1.00 49.88 172 GLU A O 1
ATOM 1353 N N . PHE A 1 173 ? -16.060 19.712 -28.082 1.00 45.03 173 PHE A N 1
ATOM 1354 C CA . PHE A 1 173 ? -15.869 20.496 -29.325 1.00 45.03 173 PHE A CA 1
ATOM 1355 C C . PHE A 1 173 ? -14.959 19.717 -30.290 1.00 45.03 173 PHE A C 1
ATOM 1357 O O . PHE A 1 173 ? -13.775 19.996 -30.455 1.00 45.03 173 PHE A O 1
ATOM 1364 N N . GLY A 1 174 ? -15.525 18.706 -30.948 1.00 41.41 174 GLY A N 1
ATOM 1365 C CA . GLY A 1 174 ? -14.825 17.918 -31.966 1.00 41.41 174 GLY A CA 1
ATOM 1366 C C . GLY A 1 174 ? -15.782 17.179 -32.892 1.00 41.41 174 GLY A C 1
ATOM 1367 O O . GLY A 1 174 ? -15.545 16.030 -33.238 1.00 41.41 174 GLY A O 1
ATOM 1368 N N . GLY A 1 175 ? -16.906 17.811 -33.232 1.00 45.53 175 GLY A N 1
ATOM 1369 C CA . GLY A 1 175 ? -17.909 17.250 -34.128 1.00 45.53 175 GLY A CA 1
ATOM 1370 C C . GLY A 1 175 ? -18.398 18.296 -35.115 1.00 45.53 175 GLY A C 1
ATOM 1371 O O . GLY A 1 175 ? -19.397 18.963 -34.850 1.00 45.53 175 GLY A O 1
ATOM 1372 N N . LYS A 1 176 ? -17.679 18.433 -36.231 1.00 41.28 176 LYS A N 1
ATOM 1373 C CA . LYS A 1 176 ? -18.210 18.770 -37.558 1.00 41.28 176 LYS A CA 1
ATOM 1374 C C . LYS A 1 176 ? -17.166 18.479 -38.625 1.00 41.28 176 LYS A C 1
ATOM 1376 O O . LYS A 1 176 ? -16.013 18.915 -38.435 1.00 41.28 176 LYS A O 1
#

pLDDT: mean 73.39, std 18.46, range [34.19, 95.69]